Protein AF-A0A060GJZ3-F1 (afdb_mon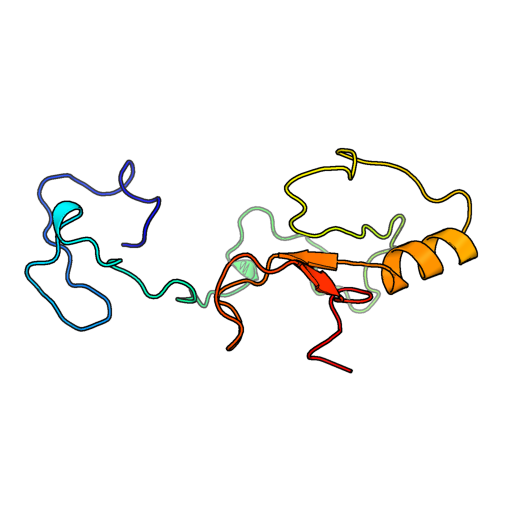omer_lite)

Foldseek 3Di:
DWPPCPVVDDPPDFAQAPVRNRNDDPVVVDTSYDQPDDDDDDQVPPPPRDPCNVPPVDDDDPDDDDDAADPDDDDPDDDQPDDVSVQVCLQADWYQDGPNDPDDDRDIDGQRNVCVVPD

Organism: NCBI:txid1503751

Secondary structure (DSSP, 8-state):
--TT-TTTS-TT--B--TT--TTB-GGGSS-SS-TT------GGG-TT--TTTT-TT-------------SSSS-S----SSHHHHHHHHHT-EEE--TTSS--SS-EEE-GGG-TT--

Sequence (119 aa):
FWEGLEKETPNNVTITSWLGDTNWSKESGKPAAHPNSRFCTPAGQCPIIDPAWEDPKGVPISAVLFGGRRPQGVPLVYESFDWKHGVLIGGAMRSEATAAAEHRGKVIMHDPFAMRPFF

pLDDT: mean 94.0, std 5.85, range [74.62, 98.75]

Radius of gyration: 19.82 Å; chains: 1; bounding box: 47×40×47 Å

Structure (mmCIF, N/CA/C/O backbone):
data_AF-A0A060GJZ3-F1
#
_entry.id   AF-A0A060GJZ3-F1
#
loop_
_atom_site.group_PDB
_atom_site.id
_atom_site.type_symbol
_atom_site.label_atom_id
_atom_site.label_alt_id
_atom_site.label_comp_id
_atom_site.label_asym_id
_atom_site.label_entity_id
_atom_site.label_seq_id
_atom_site.pdbx_PDB_ins_code
_atom_site.Cartn_x
_atom_site.Cartn_y
_atom_site.Cartn_z
_atom_site.occupancy
_atom_site.B_iso_or_equiv
_atom_site.auth_seq_id
_atom_site.auth_comp_id
_atom_site.auth_asym_id
_atom_site.auth_atom_id
_atom_site.pdbx_PDB_model_num
ATOM 1 N N . PHE A 1 1 ? -15.077 -1.794 14.401 1.00 92.50 1 PHE A N 1
ATOM 2 C CA . PHE A 1 1 ? -15.427 -0.534 13.719 1.00 92.50 1 PHE A CA 1
ATOM 3 C C . PHE A 1 1 ? -14.154 0.274 13.495 1.00 92.50 1 PHE A C 1
ATOM 5 O O . PHE A 1 1 ? -13.267 0.196 14.338 1.00 92.50 1 PHE A O 1
ATOM 12 N N . TRP A 1 2 ? -14.067 1.020 12.395 1.00 95.19 2 TRP A N 1
ATOM 13 C CA . TRP A 1 2 ? -13.085 2.081 12.139 1.00 95.19 2 TRP A CA 1
ATOM 14 C C . TRP A 1 2 ? -13.700 3.079 11.145 1.00 95.19 2 TRP A C 1
ATOM 16 O O . TRP A 1 2 ? -14.688 2.757 10.481 1.00 95.19 2 TRP A O 1
ATOM 26 N N . GLU A 1 3 ? -13.126 4.276 11.047 1.00 94.62 3 GLU A N 1
ATOM 27 C CA . GLU A 1 3 ? -13.565 5.331 10.126 1.00 94.62 3 GLU A CA 1
ATOM 28 C C . GLU A 1 3 ? -13.619 4.824 8.677 1.00 94.62 3 GLU A C 1
ATOM 30 O O . GLU A 1 3 ? -12.621 4.344 8.140 1.00 94.62 3 GLU A O 1
ATOM 35 N N . GLY A 1 4 ? -14.776 4.953 8.027 1.00 92.69 4 GLY A N 1
ATOM 36 C CA . GLY A 1 4 ? -15.041 4.441 6.678 1.00 92.69 4 GLY A CA 1
ATOM 37 C C . GLY A 1 4 ? -16.014 3.255 6.628 1.00 92.69 4 GLY A C 1
ATOM 38 O O . GLY A 1 4 ? -16.584 2.995 5.570 1.00 92.69 4 GLY A O 1
ATOM 39 N N . LEU A 1 5 ? -16.259 2.566 7.752 1.00 92.94 5 LEU A N 1
ATOM 40 C CA . LEU A 1 5 ? -17.222 1.452 7.838 1.00 92.94 5 LEU A CA 1
ATOM 41 C C . LEU A 1 5 ? -18.650 1.894 8.186 1.00 92.94 5 LEU A C 1
ATOM 43 O O . LEU A 1 5 ? -19.500 1.069 8.527 1.00 92.94 5 LEU A O 1
ATOM 47 N N . GLU A 1 6 ? -18.951 3.191 8.133 1.00 88.75 6 GLU A N 1
ATOM 48 C CA . GLU A 1 6 ? -20.233 3.737 8.587 1.00 88.75 6 GLU A CA 1
ATOM 49 C C . GLU A 1 6 ? -21.431 3.166 7.830 1.00 88.75 6 GLU A C 1
ATOM 51 O O . GLU A 1 6 ? -22.517 3.087 8.390 1.00 88.75 6 GLU A O 1
ATOM 56 N N . LYS A 1 7 ? -21.239 2.793 6.562 1.00 90.00 7 LYS A N 1
ATOM 57 C CA . LYS A 1 7 ? -22.290 2.210 5.716 1.00 90.00 7 LYS A CA 1
ATOM 58 C C . LYS A 1 7 ? -22.498 0.715 5.964 1.00 90.00 7 LYS A C 1
ATOM 60 O O . LYS A 1 7 ? -23.542 0.185 5.606 1.00 90.00 7 LYS A O 1
ATOM 65 N N . GLU A 1 8 ? -21.506 0.052 6.549 1.00 92.75 8 GLU A N 1
ATOM 66 C CA . GLU A 1 8 ? -21.478 -1.396 6.790 1.00 92.75 8 GLU A CA 1
ATOM 67 C C . GLU A 1 8 ? -21.857 -1.744 8.236 1.00 92.75 8 GLU A C 1
ATOM 69 O O . GLU A 1 8 ? -22.138 -2.895 8.561 1.00 92.75 8 GLU A O 1
ATOM 74 N N . THR A 1 9 ? -21.881 -0.740 9.113 1.00 89.56 9 THR A N 1
ATOM 75 C CA . THR A 1 9 ? -22.179 -0.903 10.535 1.00 89.56 9 THR A CA 1
ATOM 76 C C . THR A 1 9 ? -23.647 -0.566 10.806 1.00 89.56 9 THR A C 1
ATOM 78 O O . THR A 1 9 ? -24.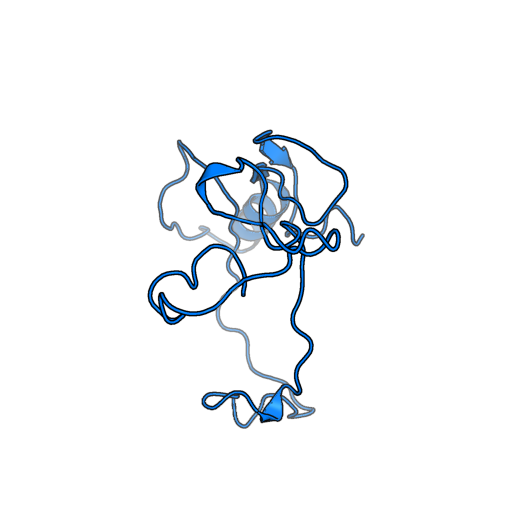090 0.517 10.421 1.00 89.56 9 THR A O 1
ATOM 81 N N . PRO A 1 10 ? -24.420 -1.437 11.483 1.00 89.00 10 PRO A N 1
ATOM 82 C CA . PRO A 1 10 ? -25.812 -1.144 11.820 1.00 89.00 10 PRO A CA 1
ATOM 83 C C . PRO A 1 10 ? -25.959 0.110 12.699 1.00 89.00 10 PRO A C 1
ATOM 85 O O . PRO A 1 10 ? -25.143 0.354 13.581 1.00 89.00 10 PRO A O 1
ATOM 88 N N . ASN A 1 11 ? -27.034 0.885 12.521 1.00 86.12 11 ASN A N 1
ATOM 89 C CA . ASN A 1 11 ? -27.253 2.135 13.274 1.00 86.12 11 ASN A CA 1
ATOM 90 C C . ASN A 1 11 ? -27.650 1.931 14.749 1.00 86.12 11 ASN A C 1
ATOM 92 O O . ASN A 1 11 ? -27.714 2.891 15.509 1.00 86.12 11 ASN A O 1
ATOM 96 N N . ASN A 1 12 ? -27.969 0.702 15.151 1.00 88.38 12 ASN A N 1
ATOM 97 C CA . ASN A 1 12 ? -28.458 0.357 16.486 1.00 88.38 12 ASN A CA 1
ATOM 98 C C . ASN A 1 12 ? -27.378 -0.269 17.384 1.00 88.38 12 ASN A C 1
ATOM 100 O O . ASN A 1 12 ? -27.720 -0.910 18.377 1.00 88.38 12 ASN A O 1
ATOM 104 N N . VAL A 1 13 ? -26.098 -0.123 17.035 1.00 89.12 13 VAL A N 1
ATOM 105 C CA . VAL A 1 13 ? -24.981 -0.610 17.854 1.00 89.12 13 VAL A CA 1
ATOM 106 C C . VAL A 1 13 ? -24.233 0.553 18.486 1.00 89.12 13 VAL A C 1
ATOM 108 O O . VAL A 1 13 ? -24.079 1.618 17.891 1.00 89.12 13 VAL A O 1
ATOM 111 N N . THR A 1 14 ? -23.746 0.333 19.699 1.00 91.06 14 THR A N 1
ATOM 112 C CA . THR A 1 14 ? -22.815 1.239 20.365 1.00 91.06 14 THR A CA 1
ATOM 113 C C . THR A 1 14 ? -21.382 0.865 19.999 1.00 91.06 14 THR A C 1
ATOM 115 O O . THR A 1 14 ? -21.066 -0.301 19.751 1.00 91.06 14 THR A O 1
ATOM 118 N N . ILE A 1 15 ? -20.503 1.863 19.936 1.00 92.81 15 ILE A N 1
ATOM 119 C CA . ILE A 1 15 ? -19.094 1.684 19.583 1.00 92.81 15 ILE A CA 1
ATOM 120 C C . ILE A 1 15 ? -18.253 2.148 20.767 1.00 92.81 15 ILE A C 1
ATOM 122 O O . ILE A 1 15 ? -18.372 3.285 21.211 1.00 92.81 15 ILE A O 1
ATOM 126 N N . THR A 1 16 ? -17.370 1.275 21.244 1.00 95.06 16 THR A N 1
ATOM 127 C CA . THR A 1 16 ? -16.310 1.646 22.185 1.00 95.06 16 THR A CA 1
ATOM 128 C C . THR A 1 16 ? -15.068 2.033 21.390 1.00 95.06 16 THR A C 1
ATOM 130 O O . THR A 1 16 ? -14.612 1.257 20.548 1.00 95.06 16 THR A O 1
ATOM 133 N N . SER A 1 17 ? -14.517 3.223 21.635 1.00 96.19 17 SER A N 1
ATOM 134 C CA . SER A 1 17 ? -13.300 3.670 20.946 1.00 96.19 17 SER A CA 1
ATOM 135 C C . SER A 1 17 ? -12.055 2.892 21.391 1.00 96.19 17 SER A C 1
ATOM 137 O O . SER A 1 17 ? -12.036 2.238 22.434 1.00 96.19 17 SER A O 1
ATOM 139 N N . TRP A 1 18 ? -10.963 3.028 20.639 1.00 96.81 18 TRP A N 1
ATOM 140 C CA . TRP A 1 18 ? -9.657 2.438 20.954 1.00 96.81 18 TRP A CA 1
ATOM 141 C C . TRP A 1 18 ? -9.043 2.929 22.278 1.00 96.81 18 TRP A C 1
ATOM 143 O O . TRP A 1 18 ? -8.132 2.288 22.797 1.00 96.81 18 TRP A O 1
ATOM 153 N N . LEU A 1 19 ? -9.541 4.042 22.832 1.00 96.44 19 LEU A N 1
ATOM 154 C CA . LEU A 1 19 ? -9.169 4.562 24.154 1.00 96.44 19 LEU A CA 1
ATOM 155 C C . LEU A 1 19 ? -10.092 4.062 25.280 1.00 96.44 19 LEU A C 1
ATOM 157 O O . LEU A 1 19 ? -9.936 4.485 26.422 1.00 96.44 19 LEU A O 1
ATOM 161 N N . GLY A 1 20 ? -11.061 3.195 24.975 1.00 94.94 20 GLY A N 1
ATOM 162 C CA . GLY A 1 20 ? -12.019 2.664 25.947 1.00 94.94 20 GLY A CA 1
ATOM 163 C C . GLY A 1 20 ? -13.224 3.568 26.225 1.00 94.94 20 GLY A C 1
ATOM 164 O O . GLY A 1 20 ? -14.002 3.264 27.124 1.00 94.94 20 GLY A O 1
ATOM 165 N N . ASP A 1 21 ? -13.410 4.657 25.471 1.00 94.06 21 ASP A N 1
ATOM 166 C CA . ASP A 1 21 ? -14.613 5.496 25.582 1.00 94.06 21 ASP A CA 1
ATOM 167 C C . ASP A 1 21 ? -15.829 4.750 25.017 1.00 94.06 21 ASP A C 1
ATOM 169 O O . ASP A 1 21 ? -15.920 4.545 23.804 1.00 94.06 21 ASP A O 1
ATOM 173 N N . THR A 1 22 ? -16.734 4.327 25.900 1.00 91.50 22 THR A N 1
ATOM 174 C CA . THR A 1 22 ? -17.954 3.571 25.578 1.00 91.50 22 THR A CA 1
ATOM 175 C C . THR A 1 22 ? -19.093 4.443 25.053 1.00 91.50 22 THR A C 1
ATOM 177 O O . THR A 1 22 ? -20.065 3.908 24.525 1.00 91.50 22 THR A O 1
ATOM 180 N N . ASN A 1 23 ? -18.977 5.770 25.175 1.00 87.75 23 ASN A N 1
ATOM 181 C CA . ASN A 1 23 ? -19.949 6.744 24.678 1.00 87.75 23 ASN A CA 1
ATOM 182 C C . ASN A 1 23 ? -19.457 7.426 23.395 1.00 87.75 23 ASN A C 1
ATOM 184 O O . ASN A 1 23 ? -19.883 8.540 23.080 1.00 87.75 23 ASN A O 1
ATOM 188 N N . TRP A 1 24 ? -18.545 6.786 22.657 1.00 93.00 24 TRP A N 1
ATOM 189 C CA . TRP A 1 24 ? -18.050 7.351 21.414 1.00 93.00 24 TRP A CA 1
ATOM 190 C C . TRP A 1 24 ? -19.192 7.540 20.409 1.00 93.00 24 TRP A C 1
ATOM 192 O O . TRP A 1 24 ? -20.005 6.647 20.165 1.00 93.00 24 TRP A O 1
ATOM 202 N N . SER A 1 25 ? -19.204 8.711 19.782 1.00 88.75 25 SER A N 1
ATOM 203 C CA . SER A 1 25 ? -20.058 9.034 18.647 1.00 88.75 25 SER A CA 1
ATOM 204 C C . SER A 1 25 ? -19.259 9.819 17.607 1.00 88.75 25 SER A C 1
ATOM 206 O O . SER A 1 25 ? -18.196 10.376 17.910 1.00 88.75 25 SER A O 1
ATOM 208 N N . LYS A 1 26 ? -19.767 9.907 16.375 1.00 84.12 26 LYS A N 1
ATOM 209 C CA . LYS A 1 26 ? -19.102 10.658 15.294 1.00 84.12 26 LYS A CA 1
ATOM 210 C C . LYS A 1 26 ? -18.976 12.147 15.613 1.00 84.12 26 LYS A C 1
ATOM 212 O O . LYS A 1 26 ? -18.048 12.809 15.158 1.00 84.12 26 LYS A O 1
ATOM 217 N N . GLU A 1 27 ? -19.890 12.664 16.424 1.00 85.94 27 GLU A N 1
ATOM 218 C CA . GLU A 1 27 ? -19.953 14.058 16.854 1.00 85.94 27 GLU A CA 1
ATOM 219 C C . GLU A 1 27 ? -18.884 14.395 17.905 1.00 85.94 27 GLU A C 1
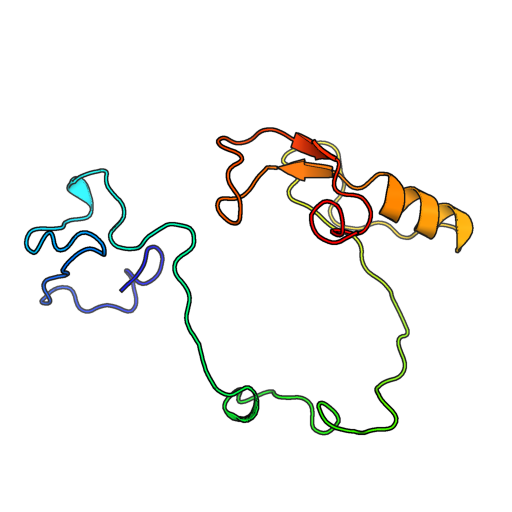ATOM 221 O O . GLU A 1 27 ? -18.599 15.568 18.132 1.00 85.94 27 GLU A O 1
ATOM 226 N N . SER A 1 28 ? -18.243 13.388 18.516 1.00 84.62 28 SER A N 1
ATOM 227 C CA . SER A 1 28 ? -17.203 13.579 19.540 1.00 84.62 28 SER A CA 1
ATOM 228 C C . SER A 1 28 ? -15.925 14.260 19.024 1.00 84.62 28 SER A C 1
ATOM 230 O O . SER A 1 28 ? -15.076 14.669 19.820 1.00 84.62 28 SER A O 1
ATOM 232 N N . GLY A 1 29 ? -15.750 14.363 17.700 1.00 86.06 29 GLY A N 1
ATOM 233 C CA . GLY A 1 29 ? -14.573 14.966 17.065 1.00 86.06 29 GLY A CA 1
ATOM 234 C C . GLY A 1 29 ? -13.276 14.162 17.231 1.00 86.06 29 GLY A C 1
ATOM 235 O O . GLY A 1 29 ? -12.213 14.622 16.812 1.00 86.06 29 GLY A O 1
ATOM 236 N N . LYS A 1 30 ? -13.339 12.967 17.833 1.00 92.44 30 LYS A N 1
ATOM 237 C CA . LYS A 1 30 ? -12.214 12.039 18.014 1.00 92.44 30 LYS A CA 1
ATOM 238 C C . LYS A 1 30 ? -12.462 10.768 17.199 1.00 92.44 30 LYS A C 1
ATOM 240 O O . LYS A 1 30 ? -13.614 10.354 17.096 1.00 92.44 30 LYS A O 1
ATOM 245 N N . PRO A 1 31 ? -11.424 10.116 16.654 1.00 94.69 31 PRO A N 1
ATOM 246 C CA . PRO A 1 31 ? -11.621 8.874 15.921 1.00 94.69 31 PRO A CA 1
ATOM 247 C C . PRO A 1 31 ? -11.928 7.698 16.868 1.00 94.69 31 PRO A C 1
ATOM 249 O O . PRO A 1 31 ? -11.358 7.602 17.960 1.00 94.69 31 PRO A O 1
ATOM 252 N N . ALA A 1 32 ? -12.812 6.797 16.439 1.00 95.75 32 ALA A N 1
ATOM 253 C CA . ALA A 1 32 ? -13.114 5.523 17.080 1.00 95.75 32 ALA A CA 1
ATOM 254 C C . ALA A 1 32 ? -11.906 4.586 17.065 1.00 95.75 32 ALA A C 1
ATOM 256 O O . ALA A 1 32 ? -11.664 3.900 18.056 1.00 95.75 32 ALA A O 1
ATOM 257 N N . ALA A 1 33 ? -11.140 4.554 15.972 1.00 97.06 33 ALA A N 1
ATOM 258 C CA . ALA A 1 33 ? -9.937 3.741 15.847 1.00 97.06 33 ALA A CA 1
ATOM 259 C C . ALA A 1 33 ? -8.685 4.625 15.761 1.00 97.06 33 ALA A C 1
ATOM 261 O O . ALA A 1 33 ? -8.720 5.751 15.271 1.00 97.06 33 ALA A O 1
ATOM 262 N N . HIS A 1 34 ? -7.537 4.127 16.225 1.00 96.19 34 HIS A N 1
ATOM 263 C CA . HIS A 1 34 ? -6.284 4.848 16.007 1.00 96.19 34 HIS A CA 1
ATOM 264 C C . HIS A 1 34 ? -6.029 4.991 14.486 1.00 96.19 34 HIS A C 1
ATOM 266 O O . HIS A 1 34 ? -6.216 4.004 13.767 1.00 96.19 34 HIS A O 1
ATOM 272 N N . PRO A 1 35 ? -5.536 6.140 13.972 1.00 94.12 35 PRO A N 1
ATOM 273 C CA . PRO A 1 35 ? -5.279 6.329 12.534 1.00 94.12 35 PRO A CA 1
ATOM 274 C C . PRO A 1 35 ? -4.274 5.346 11.905 1.00 94.12 35 PRO A C 1
ATOM 276 O O . PRO A 1 35 ? -4.185 5.248 10.686 1.00 94.12 35 PRO A O 1
ATOM 279 N N . ASN A 1 36 ? -3.507 4.634 12.734 1.00 95.25 36 ASN A N 1
ATOM 280 C CA . ASN A 1 36 ? -2.594 3.552 12.344 1.00 95.25 36 ASN A CA 1
ATOM 281 C C . ASN A 1 36 ? -2.990 2.190 12.955 1.00 95.25 36 ASN A C 1
ATOM 283 O O . ASN A 1 36 ? -2.136 1.325 13.134 1.00 95.25 36 ASN A O 1
ATOM 287 N N . SER A 1 37 ? -4.253 2.017 13.363 1.00 97.12 37 SER A N 1
ATOM 288 C CA . SER A 1 37 ? -4.785 0.715 13.789 1.00 97.12 37 SER A CA 1
ATOM 289 C C . SER A 1 37 ? -4.672 -0.313 12.654 1.00 97.12 37 SER A C 1
ATOM 291 O O . SER A 1 37 ? -4.601 0.045 11.477 1.00 97.12 37 SER A O 1
ATOM 293 N N . ARG A 1 38 ? -4.569 -1.599 13.004 1.00 97.25 38 ARG A N 1
ATOM 294 C CA . ARG A 1 38 ? -4.218 -2.675 12.067 1.00 97.25 38 ARG A CA 1
ATOM 295 C C . ARG A 1 38 ? -5.148 -3.868 12.227 1.00 97.25 38 ARG A C 1
ATOM 297 O O . ARG A 1 38 ? -5.575 -4.177 13.335 1.00 97.25 38 ARG A O 1
ATOM 304 N N . PHE A 1 39 ? -5.379 -4.573 11.126 1.00 97.56 39 PHE A N 1
ATOM 305 C CA . PHE A 1 39 ? -5.796 -5.971 11.149 1.00 97.56 39 PHE A CA 1
ATOM 306 C C . PHE A 1 39 ? -4.561 -6.863 10.958 1.00 97.56 39 PHE A C 1
ATOM 308 O O . PHE A 1 39 ? -3.588 -6.457 10.324 1.00 97.56 39 PHE A O 1
ATOM 315 N N . CYS A 1 40 ? -4.603 -8.078 11.495 1.00 98.19 40 CYS A N 1
ATOM 316 C CA . CYS A 1 40 ? -3.603 -9.115 11.263 1.00 98.19 40 CYS A CA 1
ATOM 317 C C . CYS A 1 40 ? -4.362 -10.387 10.884 1.00 98.19 40 CYS A C 1
ATOM 319 O O . CYS A 1 40 ? -5.188 -10.857 11.664 1.00 98.19 40 CYS A O 1
ATOM 321 N N . THR A 1 41 ? -4.157 -10.881 9.664 1.00 98.06 41 THR A N 1
ATOM 322 C CA . THR A 1 41 ? -4.935 -11.984 9.087 1.00 98.06 41 THR A CA 1
ATOM 323 C C . THR A 1 41 ? -4.031 -12.882 8.238 1.00 98.06 41 THR A C 1
ATOM 325 O O . THR A 1 41 ? -3.081 -12.366 7.641 1.00 98.06 41 THR A O 1
ATOM 328 N N . PRO A 1 42 ? -4.288 -14.198 8.154 1.00 98.44 42 PRO A N 1
ATOM 329 C CA . PRO A 1 42 ? -3.540 -15.090 7.273 1.00 98.44 42 PRO A CA 1
ATOM 330 C C . PRO A 1 42 ? -3.684 -14.710 5.792 1.00 98.44 42 PRO A C 1
ATOM 332 O O . PRO A 1 42 ? -4.795 -14.480 5.310 1.00 98.44 42 PRO A O 1
ATOM 335 N N . ALA A 1 43 ? -2.574 -14.707 5.047 1.00 98.31 43 ALA A N 1
ATOM 336 C CA . ALA A 1 43 ? -2.562 -14.358 3.621 1.00 98.31 43 ALA A CA 1
ATOM 337 C C . ALA A 1 43 ? -3.472 -15.272 2.775 1.00 98.31 43 ALA A C 1
ATOM 339 O O . ALA A 1 43 ? -4.237 -14.780 1.946 1.00 98.31 43 ALA A O 1
ATOM 340 N N . GLY A 1 44 ? -3.471 -16.583 3.048 1.00 97.81 44 GLY A N 1
ATOM 341 C CA . GLY A 1 44 ? -4.289 -17.572 2.331 1.00 97.81 44 GLY A CA 1
ATOM 342 C C . GLY A 1 44 ? -5.809 -17.414 2.489 1.00 97.81 44 GLY A C 1
ATOM 343 O O . GLY A 1 44 ? -6.561 -18.078 1.786 1.00 97.81 44 GLY A O 1
ATOM 344 N N . GLN A 1 45 ? -6.283 -16.533 3.379 1.00 98.50 45 GLN A N 1
ATOM 345 C CA . GLN A 1 45 ? -7.706 -16.181 3.476 1.00 98.50 45 GLN A CA 1
ATOM 346 C C . GLN A 1 45 ? -8.134 -15.093 2.476 1.00 98.50 45 GLN A C 1
ATOM 348 O O . GLN A 1 45 ? -9.321 -14.776 2.395 1.00 98.50 45 GLN A O 1
ATOM 353 N N . CYS A 1 46 ? -7.203 -14.500 1.722 1.00 98.50 46 CYS A N 1
ATOM 354 C CA . CYS A 1 46 ? -7.542 -13.574 0.648 1.00 98.50 46 CYS A CA 1
ATOM 355 C C . CYS A 1 46 ? -8.195 -14.349 -0.519 1.00 98.50 46 CYS A C 1
ATOM 357 O O . CYS A 1 46 ? -7.548 -15.226 -1.090 1.00 98.50 46 CYS A O 1
ATOM 359 N N . PRO A 1 47 ? -9.441 -14.030 -0.930 1.00 98.44 47 PRO A N 1
ATOM 360 C CA . PRO A 1 47 ? -10.173 -14.796 -1.951 1.00 98.44 47 PRO A CA 1
ATOM 361 C C . PRO A 1 47 ? -9.569 -14.697 -3.360 1.00 98.44 47 PRO A C 1
ATOM 363 O O . PRO A 1 47 ? -9.986 -15.416 -4.262 1.00 98.44 47 PRO A O 1
ATOM 366 N N . ILE A 1 48 ? -8.611 -13.791 -3.547 1.00 98.44 48 ILE A N 1
ATOM 367 C CA . ILE A 1 48 ? -7.894 -13.541 -4.799 1.00 98.44 48 ILE A CA 1
ATOM 368 C C . ILE A 1 48 ? -6.377 -13.689 -4.612 1.00 98.44 48 ILE A C 1
ATOM 370 O O . ILE A 1 48 ? -5.608 -13.050 -5.327 1.00 98.44 48 ILE A O 1
ATOM 374 N N . ILE A 1 49 ? -5.935 -14.464 -3.611 1.00 98.56 49 ILE A N 1
ATOM 375 C CA . ILE A 1 49 ? -4.510 -14.755 -3.426 1.00 98.56 49 ILE A CA 1
ATOM 376 C C . ILE A 1 49 ? -3.957 -15.407 -4.701 1.00 98.56 49 ILE A C 1
ATOM 378 O O . ILE A 1 49 ? -4.584 -16.301 -5.274 1.00 98.56 49 ILE A O 1
ATOM 382 N N . ASP A 1 50 ? -2.809 -14.928 -5.171 1.00 98.44 50 ASP A N 1
ATOM 383 C CA . ASP A 1 50 ? -2.189 -15.471 -6.377 1.00 98.44 50 ASP A CA 1
ATOM 384 C C . ASP A 1 50 ? -1.741 -16.924 -6.125 1.00 98.44 50 ASP A C 1
ATOM 386 O O . ASP A 1 50 ? -1.159 -17.198 -5.074 1.00 98.44 50 ASP A O 1
ATOM 390 N N . PRO A 1 51 ? -1.978 -17.877 -7.043 1.00 98.19 51 PRO A N 1
ATOM 391 C CA . PRO A 1 51 ? -1.586 -19.271 -6.836 1.00 98.19 51 PRO A CA 1
ATOM 392 C C . PRO A 1 51 ? -0.067 -19.476 -6.704 1.00 98.19 51 PRO A C 1
ATOM 394 O O . PRO A 1 51 ? 0.353 -20.485 -6.143 1.00 98.19 51 PRO A O 1
ATOM 397 N N . ALA A 1 52 ? 0.754 -18.542 -7.191 1.00 98.25 52 ALA A N 1
ATOM 398 C CA . ALA A 1 52 ? 2.210 -18.569 -7.099 1.00 98.25 52 ALA A CA 1
ATOM 399 C C . ALA A 1 52 ? 2.766 -17.708 -5.944 1.00 98.25 52 ALA A C 1
ATOM 401 O O . ALA A 1 52 ? 3.975 -17.489 -5.887 1.00 98.25 52 ALA A O 1
ATOM 402 N N . TRP A 1 53 ? 1.934 -17.227 -5.004 1.00 98.25 53 TRP A N 1
ATOM 403 C CA . TRP A 1 53 ? 2.380 -16.330 -3.919 1.00 98.25 53 TRP A CA 1
ATOM 404 C C . TRP A 1 53 ? 3.464 -16.929 -2.997 1.00 98.25 53 TRP A C 1
ATOM 406 O O . TRP A 1 53 ? 4.242 -16.181 -2.408 1.00 98.25 53 TRP A O 1
ATOM 416 N N . GLU A 1 54 ? 3.536 -18.262 -2.910 1.00 98.25 54 GLU A N 1
ATOM 417 C CA . GLU A 1 54 ? 4.560 -19.035 -2.186 1.00 98.25 54 GLU A CA 1
ATOM 418 C C . GLU A 1 54 ? 5.494 -19.829 -3.122 1.00 98.25 54 GLU A C 1
ATOM 420 O O . GLU A 1 54 ? 6.260 -20.672 -2.651 1.00 98.25 54 GLU A O 1
ATOM 425 N N . ASP A 1 55 ? 5.453 -19.605 -4.444 1.00 98.44 55 ASP A N 1
ATOM 426 C CA . ASP A 1 55 ? 6.337 -20.322 -5.372 1.00 98.44 55 ASP A CA 1
ATOM 427 C C . ASP A 1 55 ? 7.804 -19.938 -5.089 1.00 98.44 55 ASP A C 1
ATOM 429 O O . ASP A 1 55 ? 8.169 -18.762 -5.207 1.00 98.44 55 ASP A O 1
ATOM 433 N N . PRO A 1 56 ? 8.689 -20.897 -4.752 1.00 98.38 56 PRO A N 1
ATOM 434 C CA . PRO A 1 56 ? 10.093 -20.609 -4.460 1.00 98.38 56 PRO A CA 1
ATOM 435 C C . PRO A 1 56 ? 10.867 -20.035 -5.656 1.00 98.38 56 PRO A C 1
ATOM 437 O O . PRO A 1 56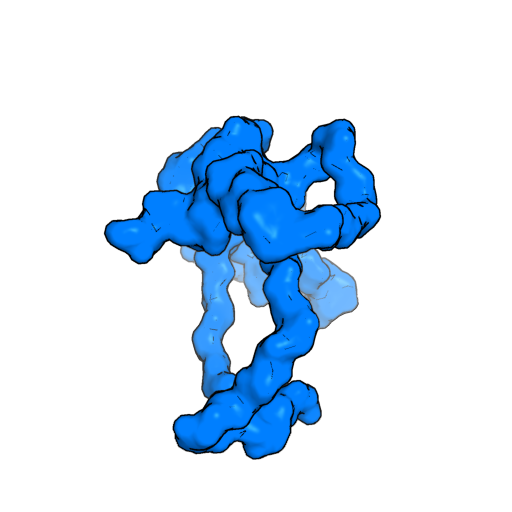 ? 11.953 -19.488 -5.470 1.00 98.38 56 PRO A O 1
ATOM 440 N N . LYS A 1 57 ? 10.347 -20.155 -6.884 1.00 98.44 57 LYS A N 1
ATOM 441 C CA . LYS A 1 57 ? 10.928 -19.525 -8.080 1.00 98.44 57 LYS A CA 1
ATOM 442 C C . LYS A 1 57 ? 10.579 -18.039 -8.195 1.00 98.44 57 LYS A C 1
ATOM 444 O O . LYS A 1 57 ? 11.205 -17.340 -8.992 1.00 98.44 57 LYS A O 1
ATOM 449 N N . GLY A 1 58 ? 9.613 -17.563 -7.411 1.00 98.06 58 GLY A N 1
ATOM 450 C CA . GLY A 1 58 ? 9.070 -16.214 -7.493 1.00 98.06 58 GLY A CA 1
ATOM 451 C C . GLY A 1 58 ? 8.252 -15.972 -8.762 1.00 98.06 58 GLY A C 1
ATOM 452 O O . GLY A 1 58 ? 7.959 -16.883 -9.537 1.00 98.06 58 GLY A O 1
ATOM 453 N N . VAL A 1 59 ? 7.898 -14.704 -8.980 1.00 98.31 59 VAL A N 1
ATOM 454 C CA . VAL A 1 59 ? 7.123 -14.254 -10.142 1.00 98.31 59 VAL A CA 1
ATOM 455 C C . VAL A 1 59 ? 7.945 -13.290 -11.004 1.00 98.31 59 VAL A C 1
ATOM 457 O O . VAL A 1 59 ? 8.672 -12.449 -10.465 1.00 98.31 59 VAL A O 1
ATOM 460 N N . PRO A 1 60 ? 7.864 -13.376 -12.343 1.00 98.25 60 PRO A N 1
ATOM 461 C CA . PRO A 1 60 ? 8.580 -12.458 -13.219 1.00 98.25 60 PRO A CA 1
ATOM 462 C C . PRO A 1 60 ? 7.988 -11.043 -13.130 1.00 98.25 60 PRO A C 1
ATOM 464 O O . PRO A 1 60 ? 6.801 -10.831 -13.379 1.00 98.25 60 PRO A O 1
ATOM 467 N N . ILE A 1 61 ? 8.826 -10.051 -12.818 1.00 98.25 61 ILE A N 1
ATOM 468 C CA . ILE A 1 61 ? 8.420 -8.642 -12.738 1.00 98.25 61 ILE A CA 1
ATOM 469 C C . ILE A 1 61 ? 8.585 -7.977 -14.103 1.00 98.25 61 ILE A C 1
ATOM 471 O O . ILE A 1 61 ? 9.686 -7.921 -14.643 1.00 98.25 61 ILE A O 1
ATOM 475 N N . SER A 1 62 ? 7.488 -7.446 -14.645 1.00 98.50 62 SER A N 1
ATOM 476 C CA . SER A 1 62 ? 7.488 -6.740 -15.939 1.00 98.50 62 SER A CA 1
ATOM 477 C C . SER A 1 62 ? 7.467 -5.213 -15.805 1.00 98.50 62 SER A C 1
ATOM 479 O O . SER A 1 62 ? 7.780 -4.513 -16.761 1.00 98.50 62 SER A O 1
ATOM 481 N N . ALA A 1 63 ? 7.101 -4.686 -14.633 1.00 98.06 63 ALA A N 1
ATOM 482 C CA . ALA A 1 63 ? 7.037 -3.253 -14.366 1.00 98.06 63 ALA A CA 1
ATOM 483 C C . ALA A 1 63 ? 7.326 -2.959 -12.888 1.00 98.06 63 ALA A C 1
ATOM 485 O O . ALA A 1 63 ? 6.946 -3.732 -12.009 1.00 98.06 63 ALA A O 1
ATOM 486 N N . VAL A 1 64 ? 7.957 -1.815 -12.620 1.00 98.25 64 VAL A N 1
ATOM 487 C CA . VAL A 1 64 ? 8.164 -1.270 -11.271 1.00 98.25 64 VAL A CA 1
ATOM 488 C C . VAL A 1 64 ? 7.475 0.086 -11.212 1.00 98.25 64 VAL A C 1
ATOM 490 O O . VAL A 1 64 ? 7.744 0.951 -12.042 1.00 98.25 64 VAL A O 1
ATOM 493 N N . LEU A 1 65 ? 6.565 0.263 -10.254 1.00 98.25 65 LEU A N 1
ATOM 494 C CA . LEU A 1 65 ? 5.788 1.490 -10.103 1.00 98.25 65 LEU A CA 1
ATOM 495 C C . LEU A 1 65 ? 6.277 2.269 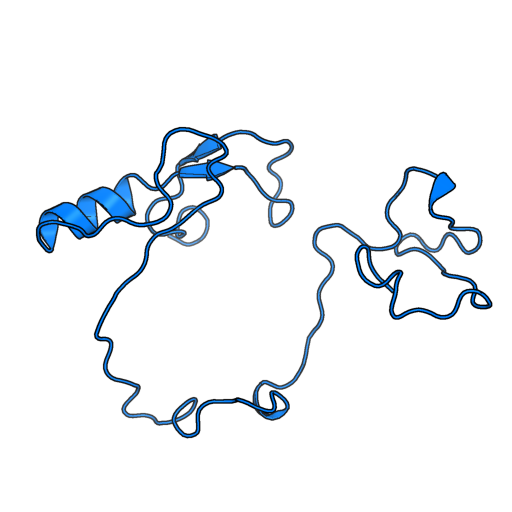-8.883 1.00 98.25 65 LEU A C 1
ATOM 497 O O . LEU A 1 65 ? 6.392 1.723 -7.788 1.00 98.25 65 LEU A O 1
ATOM 501 N N . PHE A 1 66 ? 6.490 3.568 -9.072 1.00 98.06 66 PHE A N 1
ATOM 502 C CA . PHE A 1 66 ? 6.759 4.516 -7.997 1.00 98.06 66 PHE A CA 1
ATOM 503 C C . PHE A 1 66 ? 5.560 5.437 -7.806 1.00 98.06 66 PHE A C 1
ATOM 505 O O . PHE A 1 66 ? 4.916 5.849 -8.770 1.00 98.06 66 PHE A O 1
ATOM 512 N N . GLY A 1 67 ? 5.265 5.790 -6.558 1.00 96.81 67 GLY A N 1
ATOM 513 C CA . GLY A 1 67 ? 4.123 6.638 -6.247 1.00 96.81 67 GLY A CA 1
ATOM 514 C C . GLY A 1 67 ? 4.130 7.129 -4.808 1.00 96.81 67 GLY A C 1
ATOM 515 O O . GLY A 1 67 ? 4.736 6.533 -3.924 1.00 96.81 67 GLY A O 1
ATOM 516 N N . GLY A 1 68 ? 3.448 8.242 -4.575 1.00 95.50 68 GLY A N 1
ATOM 517 C CA . GLY A 1 68 ? 3.318 8.856 -3.261 1.00 95.50 68 GLY A CA 1
ATOM 518 C C . GLY A 1 68 ? 2.143 9.823 -3.236 1.00 95.50 68 GLY A C 1
ATOM 519 O O . GLY A 1 68 ? 1.577 10.171 -4.273 1.00 95.50 68 GLY A O 1
ATOM 520 N N . ARG A 1 69 ? 1.764 10.283 -2.044 1.00 95.44 69 ARG A N 1
ATOM 521 C CA . ARG A 1 69 ? 0.673 11.251 -1.882 1.00 95.44 69 ARG A CA 1
ATOM 522 C C . ARG A 1 69 ? 1.148 12.627 -2.341 1.00 95.44 69 ARG A C 1
ATOM 524 O O . ARG A 1 69 ? 1.977 13.248 -1.674 1.00 95.44 69 ARG A O 1
ATOM 531 N N . ARG A 1 70 ? 0.643 13.091 -3.487 1.00 96.44 70 ARG A N 1
ATOM 532 C CA . ARG A 1 70 ? 0.981 14.385 -4.094 1.00 96.44 70 ARG A CA 1
ATOM 533 C C . ARG A 1 70 ? -0.302 15.157 -4.422 1.00 96.44 70 ARG A C 1
ATOM 535 O O . ARG A 1 70 ? -0.973 14.799 -5.382 1.00 96.44 70 ARG A O 1
ATOM 542 N N . PRO A 1 71 ? -0.646 16.214 -3.666 1.00 93.31 71 PRO A N 1
ATOM 543 C CA . PRO A 1 71 ? -1.907 16.934 -3.867 1.00 93.31 71 PRO A CA 1
ATOM 544 C C . PRO A 1 71 ? -1.925 17.788 -5.144 1.00 93.31 71 PRO A C 1
ATOM 546 O O . PRO A 1 71 ? -2.992 18.169 -5.614 1.00 93.31 71 PRO A O 1
ATOM 549 N N . GLN A 1 72 ? -0.753 18.112 -5.701 1.00 94.69 72 GLN A N 1
ATOM 550 C CA . GLN A 1 72 ? -0.620 18.958 -6.884 1.00 94.69 72 GLN A CA 1
ATOM 551 C C . GLN A 1 72 ? 0.654 18.625 -7.676 1.00 94.69 72 GLN A C 1
ATOM 553 O O . GLN A 1 72 ? 1.682 18.233 -7.110 1.00 94.69 72 GLN A O 1
ATOM 558 N N . GLY A 1 73 ? 0.590 18.854 -8.989 1.00 95.12 73 GLY A N 1
ATOM 559 C CA . GLY A 1 73 ? 1.742 19.010 -9.882 1.00 95.12 73 GLY A CA 1
ATOM 560 C C . GLY A 1 73 ? 2.304 17.722 -10.482 1.00 95.12 73 GLY A C 1
ATOM 561 O O . GLY A 1 73 ? 2.934 17.789 -11.530 1.00 95.12 73 GLY A O 1
ATOM 562 N N . VAL A 1 74 ? 2.070 16.561 -9.868 1.00 97.12 74 VAL A N 1
ATOM 563 C CA . VAL A 1 74 ? 2.438 15.260 -10.451 1.00 97.12 74 VAL A CA 1
ATOM 564 C C . VAL A 1 74 ? 1.219 14.698 -11.192 1.00 97.12 74 VAL A C 1
ATOM 566 O O . VAL A 1 74 ? 0.139 14.680 -10.599 1.00 97.12 74 VAL A O 1
ATOM 569 N N . PRO A 1 75 ? 1.344 14.283 -12.468 1.00 97.94 75 PRO A N 1
ATOM 570 C CA . PRO A 1 75 ? 0.234 13.697 -13.216 1.00 97.94 75 PRO A CA 1
ATOM 571 C C . PRO A 1 75 ? -0.159 12.327 -12.647 1.00 97.94 75 PRO A C 1
ATOM 573 O O . PRO A 1 75 ? 0.575 11.739 -11.856 1.00 97.94 75 PRO A O 1
ATOM 576 N N . LEU A 1 76 ? -1.310 11.803 -13.080 1.00 97.81 76 LEU A N 1
ATOM 577 C CA . LEU A 1 76 ? -1.823 10.506 -12.622 1.00 97.81 76 LEU A CA 1
ATOM 578 C C . LEU A 1 76 ? -0.826 9.361 -12.860 1.00 97.81 76 LEU A C 1
ATOM 580 O O . LEU A 1 76 ? -0.604 8.542 -11.974 1.00 97.81 76 LEU A O 1
ATOM 584 N N . VAL A 1 77 ? -0.246 9.306 -14.058 1.00 98.38 77 VAL A N 1
ATOM 585 C CA . VAL A 1 77 ? 0.746 8.306 -14.456 1.00 98.38 77 VAL A CA 1
ATOM 586 C C . VAL A 1 77 ? 1.639 8.885 -15.549 1.00 98.38 77 VAL A C 1
ATOM 588 O O . VAL A 1 77 ? 1.184 9.670 -16.382 1.00 98.38 77 VAL A O 1
ATOM 591 N N . TYR A 1 78 ? 2.913 8.512 -15.528 1.00 98.44 78 TYR A N 1
ATOM 592 C CA . TYR A 1 78 ? 3.873 8.753 -16.600 1.00 98.44 78 TYR A CA 1
ATOM 593 C C . TYR A 1 78 ? 4.922 7.637 -16.585 1.00 98.44 78 TYR A C 1
ATOM 595 O O . TYR A 1 78 ? 5.172 7.033 -15.542 1.00 98.44 78 TYR A O 1
ATOM 603 N N . GLU A 1 79 ? 5.518 7.359 -17.741 1.00 98.69 79 GLU A N 1
ATOM 604 C CA . GLU A 1 79 ? 6.532 6.316 -17.905 1.00 98.69 79 GLU A CA 1
ATOM 605 C C . GLU A 1 79 ? 7.938 6.928 -17.915 1.00 98.69 79 GLU A C 1
ATOM 607 O O . GLU A 1 79 ? 8.164 8.013 -18.459 1.00 98.69 79 GLU A O 1
ATOM 612 N N . SER A 1 80 ? 8.900 6.239 -17.301 1.00 98.50 80 SER A N 1
ATOM 613 C CA . SER A 1 80 ? 10.311 6.602 -17.406 1.00 98.50 80 SER A CA 1
ATOM 614 C C . SER A 1 80 ? 10.832 6.326 -18.814 1.00 98.50 80 SER A C 1
ATOM 616 O O . SER A 1 80 ? 10.593 5.258 -19.360 1.00 98.50 80 SER A O 1
ATOM 618 N N . PHE A 1 81 ? 11.633 7.237 -19.358 1.00 98.56 81 PHE A N 1
ATOM 619 C CA . PHE A 1 81 ? 12.257 7.062 -20.678 1.00 98.56 81 PHE A CA 1
ATOM 620 C C . PHE A 1 81 ? 13.211 5.864 -20.767 1.00 98.56 81 PHE A C 1
ATOM 622 O O . PHE A 1 81 ? 13.366 5.279 -21.833 1.00 98.56 81 PHE A O 1
ATOM 629 N N . ASP A 1 82 ? 13.874 5.530 -19.663 1.00 98.56 82 ASP A N 1
ATOM 630 C CA . ASP A 1 82 ? 14.790 4.403 -19.558 1.00 98.56 82 ASP A CA 1
ATOM 631 C C . ASP A 1 82 ? 15.007 4.023 -18.083 1.00 98.56 82 ASP A C 1
ATOM 633 O O . ASP A 1 82 ? 14.464 4.643 -17.162 1.00 98.56 82 ASP A O 1
ATOM 637 N N . TRP A 1 83 ? 15.851 3.017 -17.856 1.00 98.56 83 TRP A N 1
ATOM 638 C CA . TRP A 1 83 ? 16.192 2.534 -16.521 1.00 98.56 83 TRP A CA 1
ATOM 639 C C . TRP A 1 83 ? 16.847 3.594 -15.625 1.00 98.56 83 TRP A C 1
ATOM 641 O O . TRP A 1 83 ? 16.509 3.704 -14.448 1.00 98.56 83 TRP A O 1
ATOM 651 N N . LYS A 1 84 ? 17.779 4.397 -16.154 1.00 98.75 84 LYS A N 1
ATOM 652 C CA . LYS A 1 84 ? 18.491 5.412 -15.358 1.00 98.75 84 LYS A CA 1
ATOM 653 C C . LYS A 1 84 ? 17.535 6.524 -14.936 1.00 98.75 84 LYS A C 1
ATOM 655 O O . LYS A 1 84 ? 17.586 6.971 -13.791 1.00 98.75 84 LYS A O 1
ATOM 660 N N . HIS A 1 85 ? 16.637 6.929 -15.832 1.00 98.69 85 HIS A N 1
ATOM 661 C CA . HIS A 1 85 ? 15.561 7.856 -15.519 1.00 98.69 85 HIS A CA 1
ATOM 662 C C . HIS A 1 85 ? 14.602 7.255 -14.481 1.00 98.69 85 HIS A C 1
ATOM 664 O O . HIS A 1 85 ? 14.234 7.945 -13.534 1.00 98.69 85 HIS A O 1
ATOM 670 N N . GLY A 1 86 ? 14.268 5.965 -14.583 1.00 98.62 86 GLY A N 1
ATOM 671 C CA . GLY A 1 86 ? 13.480 5.250 -13.574 1.00 98.62 86 GLY A CA 1
ATOM 672 C C . GLY A 1 86 ? 14.121 5.277 -12.182 1.00 98.62 86 GLY A C 1
ATOM 673 O O . GLY A 1 86 ? 13.457 5.613 -11.202 1.00 98.62 86 GLY A O 1
ATOM 674 N N . VAL A 1 87 ? 15.430 5.021 -12.089 1.00 98.56 87 VAL A N 1
ATOM 675 C CA . VAL A 1 87 ? 16.184 5.110 -10.825 1.00 98.56 87 VAL A CA 1
ATOM 676 C C . VAL A 1 87 ? 16.158 6.531 -10.258 1.00 98.56 87 VAL A C 1
ATOM 678 O O . VAL A 1 87 ? 15.961 6.705 -9.055 1.00 98.56 87 VAL A O 1
ATOM 681 N N . LEU A 1 88 ? 16.302 7.554 -11.108 1.00 98.44 88 LEU A N 1
ATOM 682 C CA . LEU A 1 88 ? 16.175 8.953 -10.693 1.00 98.44 88 LEU A CA 1
ATOM 683 C C . LEU A 1 88 ? 14.765 9.263 -10.169 1.00 98.44 88 LEU A C 1
ATOM 685 O O . LEU A 1 88 ? 14.644 9.909 -9.131 1.00 98.44 88 LEU A O 1
ATOM 689 N N . ILE A 1 89 ? 13.710 8.794 -10.845 1.00 98.38 89 ILE A N 1
ATOM 690 C CA . ILE A 1 89 ? 12.319 8.965 -10.397 1.00 98.38 89 ILE A CA 1
ATOM 691 C C . ILE A 1 89 ? 12.128 8.329 -9.015 1.00 98.38 89 ILE A C 1
ATOM 693 O O . ILE A 1 89 ? 11.615 8.993 -8.115 1.00 98.38 89 ILE A O 1
ATOM 697 N N . GLY A 1 90 ? 12.592 7.089 -8.826 1.00 97.81 90 GLY A N 1
ATOM 698 C CA . GLY A 1 90 ? 12.550 6.397 -7.536 1.00 97.81 90 GLY A CA 1
ATOM 699 C C . GLY A 1 90 ? 13.308 7.158 -6.445 1.00 97.81 90 GLY A C 1
ATOM 700 O O . GLY A 1 90 ? 12.786 7.369 -5.351 1.00 97.81 90 GLY A O 1
ATOM 701 N N . GLY A 1 91 ? 14.508 7.658 -6.750 1.00 97.94 91 GLY A N 1
ATOM 702 C CA . GLY A 1 91 ? 15.326 8.443 -5.819 1.00 97.94 91 GLY A CA 1
ATOM 703 C C . GLY A 1 91 ? 14.751 9.829 -5.500 1.00 97.94 91 GLY A C 1
ATOM 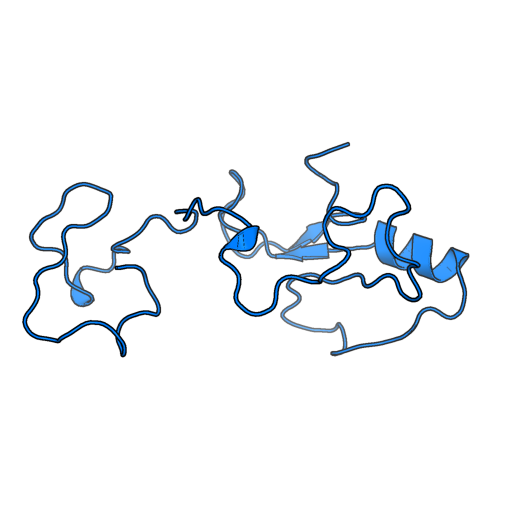704 O O . GLY A 1 91 ? 14.984 10.370 -4.422 1.00 97.94 91 GLY A O 1
ATOM 705 N N . ALA A 1 92 ? 13.964 10.404 -6.409 1.00 97.69 92 ALA A N 1
ATOM 706 C CA . ALA A 1 92 ? 13.327 11.709 -6.249 1.00 97.69 92 ALA A CA 1
ATOM 707 C C . ALA A 1 92 ? 11.928 11.639 -5.609 1.00 97.69 92 ALA A C 1
ATOM 709 O O . ALA A 1 92 ? 11.271 12.676 -5.467 1.00 97.69 92 ALA A O 1
ATOM 710 N N . MET A 1 93 ? 11.458 10.446 -5.225 1.00 97.06 93 MET A N 1
ATOM 711 C CA . MET A 1 93 ? 10.131 10.252 -4.646 1.00 97.06 93 MET A CA 1
ATOM 712 C C . MET A 1 93 ? 9.887 11.155 -3.434 1.00 97.06 93 MET A C 1
ATOM 714 O O . MET A 1 93 ? 10.728 11.326 -2.546 1.00 97.06 93 MET A O 1
ATOM 718 N N . ARG A 1 94 ? 8.682 11.731 -3.398 1.00 96.06 94 ARG A N 1
ATOM 719 C CA . ARG A 1 94 ? 8.169 12.515 -2.275 1.00 96.06 94 ARG A CA 1
ATOM 720 C C . ARG A 1 94 ? 6.717 12.150 -2.009 1.00 96.06 94 ARG A C 1
ATOM 722 O O . ARG A 1 94 ? 5.954 11.947 -2.953 1.00 96.06 94 ARG A O 1
ATOM 729 N N . SER A 1 95 ? 6.320 12.149 -0.744 1.00 94.94 95 SER A N 1
ATOM 730 C CA . SER A 1 95 ? 4.947 11.876 -0.315 1.00 94.94 95 SER A CA 1
ATOM 731 C C . SER A 1 95 ? 4.576 12.755 0.875 1.00 94.94 95 SER A C 1
ATOM 733 O O . SER A 1 95 ? 5.432 13.081 1.700 1.00 94.94 95 SER A O 1
ATOM 735 N N . GLU A 1 96 ? 3.302 13.133 0.985 1.00 92.62 96 GLU A N 1
ATOM 736 C CA . GLU A 1 96 ? 2.760 13.615 2.260 1.00 92.62 96 GLU A CA 1
ATOM 737 C C . GLU A 1 96 ? 3.003 12.577 3.365 1.00 92.62 96 GLU A C 1
ATOM 739 O O . GLU A 1 96 ? 2.850 11.368 3.138 1.00 92.62 96 GLU A O 1
ATOM 744 N N . ALA A 1 97 ? 3.375 13.059 4.553 1.00 87.81 97 ALA A N 1
ATOM 745 C CA . ALA A 1 97 ? 3.518 12.235 5.745 1.00 87.81 97 ALA A CA 1
ATOM 746 C C . ALA A 1 97 ? 2.199 11.525 6.100 1.00 87.81 97 ALA A C 1
ATOM 748 O O . ALA A 1 97 ? 1.100 12.039 5.877 1.00 87.81 97 ALA A O 1
ATOM 749 N N . THR A 1 98 ? 2.316 10.323 6.662 1.00 84.25 98 THR A N 1
ATOM 750 C CA . THR A 1 98 ? 1.179 9.502 7.095 1.00 84.25 98 THR A CA 1
ATOM 751 C C . THR A 1 98 ? 1.307 9.170 8.576 1.00 84.25 98 THR A C 1
ATOM 753 O O . THR A 1 98 ? 2.387 9.276 9.150 1.00 84.25 98 THR A O 1
ATOM 756 N N . ALA A 1 99 ? 0.217 8.705 9.189 1.00 81.69 99 ALA A N 1
ATOM 757 C CA . ALA A 1 99 ? 0.200 8.298 10.594 1.00 81.69 99 ALA A CA 1
ATOM 758 C C . ALA A 1 99 ? 0.987 7.001 10.890 1.00 81.69 99 ALA A C 1
ATOM 760 O O . ALA A 1 99 ? 0.940 6.504 12.012 1.00 81.69 99 ALA A O 1
ATOM 761 N N . ALA A 1 100 ? 1.676 6.424 9.897 1.00 75.12 100 ALA A N 1
ATOM 762 C CA . ALA A 1 100 ? 2.462 5.207 10.072 1.00 75.12 100 ALA A CA 1
ATOM 763 C C . ALA A 1 100 ? 3.709 5.411 10.953 1.00 75.12 100 ALA A C 1
ATOM 765 O O . ALA A 1 100 ? 4.189 4.443 11.537 1.00 75.12 100 ALA A O 1
ATOM 766 N N . ALA A 1 101 ? 4.203 6.648 11.055 1.00 82.00 101 ALA A N 1
ATOM 767 C CA . ALA A 1 101 ? 5.375 7.037 11.837 1.00 82.00 101 ALA A CA 1
ATOM 768 C C . ALA A 1 101 ? 5.071 8.278 12.703 1.00 82.00 101 ALA A C 1
ATOM 770 O O . ALA A 1 101 ? 3.933 8.742 12.780 1.00 82.00 101 ALA A O 1
ATOM 771 N N . GLU A 1 102 ? 6.087 8.838 13.355 1.00 77.56 102 GLU A N 1
ATOM 772 C CA . GLU A 1 102 ? 5.980 9.983 14.265 1.00 77.56 102 GLU A CA 1
ATOM 773 C C . GLU A 1 102 ? 5.722 11.329 13.567 1.00 77.56 102 GLU A C 1
ATOM 775 O O . GLU A 1 102 ? 5.375 12.318 14.221 1.00 77.56 102 GLU A O 1
ATOM 780 N N . HIS A 1 103 ? 5.884 11.391 12.242 1.00 75.81 103 HIS A N 1
ATOM 781 C CA . HIS A 1 103 ? 5.696 12.618 11.476 1.00 75.81 103 HIS A CA 1
ATOM 782 C C . HIS A 1 103 ? 4.225 13.045 11.457 1.00 75.81 103 HIS A C 1
ATOM 784 O O . HIS A 1 103 ? 3.341 12.316 11.010 1.00 75.81 103 HIS A O 1
ATOM 790 N N . ARG A 1 104 ? 3.963 14.270 11.922 1.00 74.62 104 ARG A N 1
ATOM 791 C CA . ARG A 1 104 ? 2.615 14.845 11.992 1.00 74.62 104 ARG A CA 1
ATOM 792 C C . ARG A 1 104 ? 2.357 15.820 10.846 1.00 74.62 104 ARG A C 1
ATOM 794 O O . ARG A 1 104 ? 3.248 16.548 10.418 1.00 74.62 104 ARG A O 1
ATOM 801 N N . GLY A 1 105 ? 1.094 15.899 10.432 1.00 76.75 105 GLY A N 1
ATOM 802 C CA . GLY A 1 105 ? 0.615 16.866 9.442 1.00 76.75 105 GLY A CA 1
ATOM 803 C C . GLY A 1 105 ? 0.846 16.446 7.988 1.00 76.75 105 GLY A C 1
ATOM 804 O O . GLY A 1 105 ? 1.446 15.417 7.702 1.00 76.75 105 GLY A O 1
ATOM 805 N N . LYS A 1 106 ? 0.348 17.259 7.050 1.00 80.44 106 LYS A N 1
ATOM 806 C CA . LYS A 1 106 ? 0.422 17.017 5.596 1.00 80.44 106 LYS A CA 1
ATOM 807 C C . LYS A 1 106 ? 1.691 17.611 4.974 1.00 80.44 106 LYS A C 1
ATOM 809 O O . LYS A 1 106 ? 1.635 18.341 3.989 1.00 80.44 106 LYS A O 1
ATOM 814 N N . VAL A 1 107 ? 2.845 17.362 5.589 1.00 89.38 107 VAL A N 1
ATOM 815 C CA . VAL A 1 107 ? 4.130 17.856 5.069 1.00 89.38 107 VAL A CA 1
ATOM 816 C C . VAL A 1 107 ? 4.637 16.905 3.988 1.00 89.38 107 VAL A C 1
ATOM 818 O O . VAL A 1 107 ? 4.652 15.692 4.188 1.00 89.38 107 VAL A O 1
ATOM 821 N N . ILE A 1 108 ? 5.065 17.450 2.844 1.00 92.38 108 ILE A N 1
ATOM 822 C CA . ILE A 1 108 ? 5.647 16.665 1.748 1.00 92.38 108 ILE A CA 1
ATOM 823 C C . ILE A 1 108 ? 7.112 16.363 2.060 1.00 92.38 108 ILE A C 1
ATOM 825 O O . ILE A 1 108 ? 7.972 17.245 1.983 1.00 92.38 108 ILE A O 1
ATOM 829 N N . MET A 1 109 ? 7.407 15.095 2.316 1.00 93.88 109 MET A N 1
ATOM 830 C CA . MET A 1 109 ? 8.744 14.619 2.645 1.00 93.88 109 MET A CA 1
ATOM 831 C C . MET A 1 109 ? 9.375 13.855 1.481 1.00 93.88 109 MET A C 1
ATOM 833 O O . MET A 1 109 ? 8.660 13.266 0.676 1.00 93.88 109 MET A O 1
ATOM 837 N N . HIS A 1 110 ? 10.707 13.840 1.407 1.00 96.25 110 HIS A N 1
ATOM 838 C CA . HIS A 1 110 ? 11.432 12.902 0.543 1.00 96.25 110 HIS A CA 1
ATOM 839 C C . HIS A 1 110 ? 11.296 11.483 1.075 1.00 96.25 110 HIS A C 1
ATOM 841 O O . HIS A 1 110 ? 11.388 11.286 2.283 1.00 96.25 110 HIS A O 1
ATOM 847 N N . ASP A 1 111 ? 11.058 10.524 0.189 1.00 97.00 111 ASP A N 1
ATOM 848 C CA . ASP A 1 111 ? 10.937 9.105 0.519 1.00 97.00 111 ASP A CA 1
ATOM 849 C C . ASP A 1 111 ? 11.442 8.245 -0.654 1.00 97.00 111 ASP A C 1
ATOM 851 O O . ASP A 1 111 ? 10.641 7.644 -1.376 1.00 97.00 111 ASP A O 1
ATOM 855 N N . PRO A 1 112 ? 12.763 8.276 -0.927 1.00 97.94 112 PRO A N 1
ATOM 856 C CA . PRO A 1 112 ? 13.349 7.594 -2.074 1.00 97.94 112 PRO A CA 1
ATOM 857 C C . PRO A 1 112 ? 13.024 6.100 -2.027 1.00 97.94 112 PRO A C 1
ATOM 859 O O . PRO A 1 112 ? 13.280 5.442 -1.019 1.00 97.94 112 PRO A O 1
ATOM 862 N N . PHE A 1 113 ? 12.458 5.576 -3.117 1.00 97.75 113 PHE A N 1
ATOM 863 C CA . PHE A 1 113 ? 12.045 4.174 -3.261 1.00 97.75 113 PHE A CA 1
ATOM 864 C C . PHE A 1 113 ? 11.050 3.679 -2.192 1.00 97.75 113 PHE A C 1
ATOM 866 O O . PHE A 1 113 ? 10.892 2.474 -2.034 1.00 97.75 113 PHE A O 1
ATOM 873 N N . ALA A 1 114 ? 10.379 4.581 -1.462 1.00 97.25 114 ALA A N 1
ATOM 874 C CA . ALA A 1 114 ? 9.601 4.249 -0.260 1.00 97.25 114 ALA A CA 1
ATOM 875 C C . ALA A 1 114 ? 10.420 3.519 0.830 1.00 97.25 114 ALA A C 1
ATOM 877 O O . ALA A 1 114 ? 9.879 2.761 1.636 1.00 97.25 114 ALA A O 1
ATOM 878 N N . MET A 1 115 ? 11.738 3.742 0.840 1.00 97.50 115 MET A N 1
ATOM 879 C CA . MET A 1 115 ? 12.696 3.056 1.706 1.00 97.50 115 MET A CA 1
ATOM 880 C C . MET A 1 115 ? 13.318 3.969 2.763 1.00 97.50 115 MET A C 1
ATOM 882 O O . MET A 1 115 ? 14.148 3.498 3.535 1.00 97.50 115 MET A O 1
ATOM 886 N N . ARG A 1 116 ? 12.920 5.251 2.873 1.00 94.12 116 ARG A N 1
ATOM 887 C CA . ARG A 1 116 ? 13.533 6.187 3.840 1.00 94.12 116 ARG A CA 1
ATOM 888 C C . ARG A 1 116 ? 13.669 5.624 5.264 1.00 94.12 116 ARG A C 1
ATOM 890 O O . ARG A 1 116 ? 14.731 5.833 5.844 1.00 94.12 116 ARG A O 1
ATOM 897 N N . PRO A 1 117 ? 12.655 4.968 5.861 1.00 93.81 117 PRO A N 1
ATOM 898 C CA . PRO A 1 117 ? 12.769 4.454 7.224 1.00 93.81 117 PRO A CA 1
ATOM 899 C C . PRO A 1 117 ? 13.367 3.033 7.311 1.00 93.81 117 PRO A C 1
ATOM 901 O O . PRO A 1 117 ? 13.368 2.465 8.399 1.00 93.81 117 PRO A O 1
ATOM 904 N N . PHE A 1 118 ? 13.837 2.447 6.202 1.00 94.44 118 PHE A N 1
ATOM 905 C CA . PHE A 1 118 ? 14.205 1.024 6.100 1.00 94.44 118 PHE A CA 1
ATOM 906 C C . PHE A 1 118 ? 15.563 0.763 5.421 1.00 94.44 118 PHE A C 1
ATOM 908 O O . PHE A 1 118 ? 15.811 -0.367 4.999 1.00 94.44 118 PHE A O 1
ATOM 915 N N . PHE A 1 119 ? 16.403 1.789 5.257 1.00 81.19 119 PHE A N 1
ATOM 916 C CA . PHE A 1 119 ? 17.762 1.620 4.728 1.00 81.19 119 PHE A CA 1
ATOM 917 C C . PHE A 1 119 ? 18.706 0.946 5.725 1.00 81.19 119 PHE A C 1
ATOM 919 O O . PHE A 1 119 ? 18.560 1.198 6.944 1.00 81.19 119 PHE A O 1
#

InterPro domains:
  IPR008209 Phosphoenolpyruvate carboxykinase, GTP-utilising [PTHR11561] (1-119)
  IPR013035 Phosphoenolpyruvate carboxykinase, C-terminal [G3DSA:3.90.228.20] (13-119)
  IPR035077 Phosphoenolpyruvate carboxykinase, C-terminal P-loop domain [PF00821] (1-119)